Protein AF-A0A0G0RTP6-F1 (afdb_monomer_lite)

InterPro domains:
  IPR014729 Rossmann-like alpha/beta/alpha sandwich fold [G3DSA:3.40.50.620] (1-67)
  IPR020058 Glutamyl/glutaminyl-tRNA synthetase, class Ib, catalytic domain [PF00749] (1-63)
  IPR049940 Glutamyl-Q tRNA(Asp) synthetase/Glutamate--tRNA ligase [PTHR43311] (1-64)

Secondary structure (DSSP, 8-state):
-EE----GGG--TTHHHHHHHHHHHTT---S--EEGGGGHHHHHHHHHHHHHTTS-----S------

Foldseek 3Di:
DEADCPPVVPDDVCVVVVVVVVCVVVVNDDPDYYYVVVVVVVVVVVQVVCVVVVNDDDDPDPDDPPD

pLDDT: mean 94.28, std 8.46, range [49.5, 98.56]

Sequence (67 aa):
MRIEDTDKKREVEGGIEEIKNLLKVFDLNWDEFYVQSERLDLYKKAAEKMVDEGNAFYCQCEAKNAK

Structure (mmCIF, N/CA/C/O backbone):
data_AF-A0A0G0RTP6-F1
#
_entry.id   AF-A0A0G0RTP6-F1
#
loop_
_atom_site.group_PDB
_atom_site.id
_atom_site.type_symbol
_atom_site.label_atom_id
_atom_site.label_alt_id
_atom_site.label_comp_id
_atom_site.label_asym_id
_atom_site.label_entity_id
_atom_site.label_seq_id
_atom_site.pdbx_PDB_ins_code
_atom_site.Cartn_x
_atom_site.Cartn_y
_atom_site.Cartn_z
_atom_site.occupancy
_atom_site.B_iso_or_equiv
_atom_site.auth_seq_id
_atom_site.auth_comp_id
_atom_site.auth_a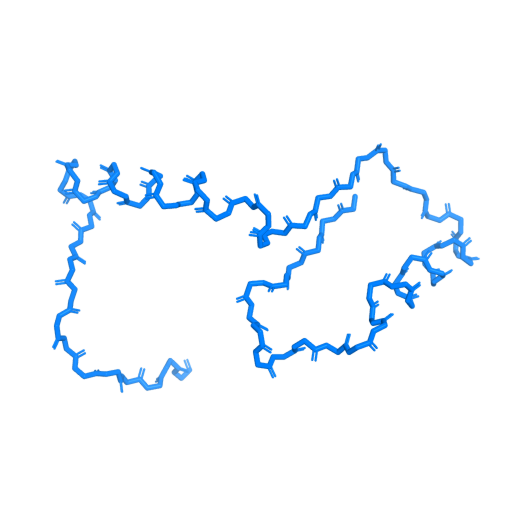sym_id
_atom_site.auth_atom_id
_atom_site.pdbx_PDB_model_num
ATOM 1 N N . MET A 1 1 ? 1.391 -5.358 -12.292 1.00 96.19 1 MET A N 1
ATOM 2 C CA . MET A 1 1 ? 2.480 -5.126 -11.323 1.00 96.19 1 MET A CA 1
ATOM 3 C C . MET A 1 1 ? 1.905 -4.528 -10.051 1.00 96.19 1 MET A C 1
ATOM 5 O O . MET A 1 1 ? 1.147 -3.569 -10.107 1.00 96.19 1 MET A O 1
ATOM 9 N N . ARG A 1 2 ? 2.236 -5.115 -8.902 1.00 97.56 2 ARG A N 1
ATOM 10 C CA . ARG A 1 2 ? 1.727 -4.702 -7.592 1.00 97.56 2 ARG A CA 1
ATOM 11 C C . ARG A 1 2 ? 2.913 -4.455 -6.663 1.00 97.56 2 ARG A C 1
ATOM 13 O O . ARG A 1 2 ? 3.708 -5.365 -6.464 1.00 97.56 2 ARG A O 1
ATOM 20 N N . ILE A 1 3 ? 3.032 -3.238 -6.138 1.00 97.25 3 ILE A N 1
ATOM 21 C CA . ILE A 1 3 ? 4.108 -2.833 -5.227 1.00 97.25 3 ILE A CA 1
ATOM 22 C C . ILE A 1 3 ? 3.616 -2.893 -3.780 1.00 97.25 3 ILE A C 1
ATOM 24 O O . ILE A 1 3 ? 2.670 -2.193 -3.421 1.00 97.25 3 ILE A O 1
ATOM 28 N N . GLU A 1 4 ? 4.279 -3.714 -2.965 1.00 95.75 4 GLU A N 1
ATOM 29 C CA . GLU A 1 4 ? 4.035 -3.872 -1.525 1.00 95.75 4 GLU A CA 1
ATOM 30 C C . GLU A 1 4 ? 4.890 -2.894 -0.704 1.00 95.75 4 GLU A C 1
ATOM 32 O O . GLU A 1 4 ? 5.895 -3.277 -0.110 1.00 95.75 4 GLU A O 1
ATOM 37 N N . ASP A 1 5 ? 4.500 -1.619 -0.672 1.00 95.38 5 ASP A N 1
ATOM 38 C CA . ASP A 1 5 ? 5.221 -0.543 0.031 1.00 95.38 5 ASP A CA 1
A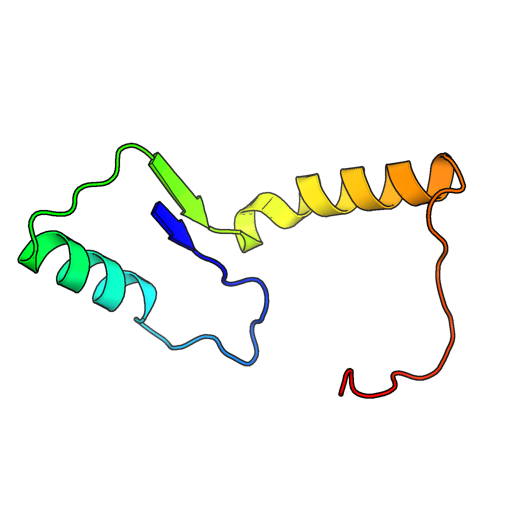TOM 39 C C . ASP A 1 5 ? 4.591 -0.149 1.384 1.00 95.38 5 ASP A C 1
ATOM 41 O O . ASP A 1 5 ? 4.835 0.942 1.905 1.00 95.38 5 ASP A O 1
ATOM 45 N N . THR A 1 6 ? 3.749 -1.015 1.957 1.00 94.19 6 THR A N 1
ATOM 46 C CA . THR A 1 6 ? 3.060 -0.748 3.235 1.00 94.19 6 THR A CA 1
ATOM 47 C C . THR A 1 6 ? 4.003 -0.804 4.437 1.00 94.19 6 THR A C 1
ATOM 49 O O . THR A 1 6 ? 3.761 -0.130 5.438 1.00 94.19 6 THR A O 1
ATOM 52 N N . ASP A 1 7 ? 5.109 -1.546 4.336 1.00 93.38 7 ASP A N 1
ATOM 53 C CA . ASP A 1 7 ? 6.174 -1.531 5.335 1.00 93.38 7 ASP A CA 1
ATOM 54 C C . ASP A 1 7 ? 7.237 -0.481 5.001 1.00 93.38 7 ASP A C 1
ATOM 56 O O . ASP A 1 7 ? 8.275 -0.761 4.397 1.00 93.38 7 ASP A O 1
ATOM 60 N N . LYS A 1 8 ? 6.982 0.742 5.464 1.00 90.81 8 LYS A N 1
ATOM 61 C CA . LYS A 1 8 ? 7.855 1.903 5.255 1.00 90.81 8 LYS A CA 1
ATOM 62 C C . LYS A 1 8 ? 9.258 1.758 5.846 1.00 90.81 8 LYS A C 1
ATOM 64 O O . LYS A 1 8 ? 10.164 2.461 5.416 1.00 90.81 8 LYS A O 1
ATOM 69 N N . LYS A 1 9 ? 9.486 0.840 6.795 1.00 92.56 9 LYS A N 1
ATOM 70 C CA . LYS A 1 9 ? 10.832 0.611 7.357 1.00 92.56 9 LYS A CA 1
ATOM 71 C C . LYS A 1 9 ? 11.747 -0.153 6.401 1.00 92.56 9 LYS A C 1
ATOM 73 O O . LYS A 1 9 ? 12.961 -0.104 6.570 1.00 92.56 9 LYS A O 1
ATOM 78 N N . ARG A 1 10 ? 11.170 -0.884 5.444 1.00 91.12 10 ARG A N 1
ATOM 79 C CA . ARG A 1 10 ? 11.891 -1.680 4.438 1.00 91.12 10 ARG A CA 1
ATOM 80 C C . ARG A 1 10 ? 11.900 -1.023 3.058 1.00 91.12 10 ARG A C 1
ATOM 82 O O . ARG A 1 10 ? 12.330 -1.651 2.095 1.00 91.12 10 ARG A O 1
ATOM 89 N N . GLU A 1 11 ? 11.408 0.208 2.953 1.00 92.56 11 GLU A N 1
ATOM 90 C CA . GLU A 1 11 ? 11.374 0.931 1.689 1.00 92.56 11 GLU A CA 1
ATOM 91 C C . GLU A 1 11 ? 12.797 1.286 1.239 1.00 92.56 11 GLU A C 1
ATOM 93 O O . GLU A 1 11 ? 13.612 1.778 2.020 1.00 92.56 11 GLU A O 1
ATOM 98 N N . VAL A 1 12 ? 13.094 1.007 -0.031 1.00 94.75 12 VAL A N 1
ATOM 99 C CA . VAL A 1 12 ? 14.368 1.335 -0.674 1.00 94.75 12 VAL A CA 1
ATOM 100 C C . VAL A 1 12 ? 14.097 2.429 -1.695 1.00 94.75 12 VAL A C 1
ATOM 102 O O . VAL A 1 12 ? 13.303 2.236 -2.620 1.00 94.75 12 VAL A O 1
ATOM 105 N N . GLU A 1 13 ? 14.749 3.578 -1.527 1.00 94.75 13 GLU A N 1
ATOM 106 C CA . GLU A 1 13 ? 14.633 4.702 -2.455 1.00 94.75 13 GLU A CA 1
ATOM 107 C C . GLU A 1 13 ? 15.006 4.261 -3.878 1.00 94.75 13 GLU A C 1
ATOM 109 O O . GLU A 1 13 ? 16.011 3.588 -4.095 1.00 94.75 13 GLU A O 1
ATOM 114 N N . GLY A 1 14 ? 14.159 4.590 -4.855 1.00 96.00 14 GLY A N 1
ATOM 115 C CA . GLY A 1 14 ? 14.346 4.176 -6.250 1.00 96.00 14 GLY A CA 1
ATOM 116 C C . GLY A 1 14 ? 14.038 2.701 -6.551 1.00 96.00 14 GLY A C 1
ATOM 117 O O . GLY A 1 14 ? 13.985 2.335 -7.724 1.00 96.00 14 GLY A O 1
ATOM 118 N N . GLY A 1 15 ? 13.745 1.865 -5.547 1.00 96.31 15 GLY A N 1
ATOM 119 C CA . GLY A 1 15 ? 13.537 0.423 -5.736 1.00 96.31 15 GLY A CA 1
ATOM 120 C C . GLY A 1 15 ? 12.392 0.075 -6.695 1.00 96.31 15 GLY A C 1
ATOM 121 O O . GLY A 1 15 ? 12.486 -0.883 -7.457 1.00 96.31 15 GLY A O 1
ATOM 122 N N . ILE A 1 16 ? 11.328 0.885 -6.738 1.00 96.06 16 ILE A N 1
ATOM 123 C CA . ILE A 1 16 ? 10.225 0.696 -7.697 1.00 96.06 16 ILE A CA 1
ATOM 124 C C . ILE A 1 16 ? 10.717 0.848 -9.142 1.00 96.06 16 ILE A C 1
ATOM 126 O O . ILE A 1 16 ? 10.346 0.046 -10.000 1.00 96.06 16 ILE A O 1
ATOM 130 N N . GLU A 1 17 ? 11.544 1.858 -9.422 1.00 97.31 17 GLU A N 1
ATOM 131 C CA . GLU A 1 17 ? 12.079 2.091 -10.767 1.00 97.31 17 GLU A CA 1
ATOM 132 C C . GLU A 1 17 ? 13.082 1.006 -11.161 1.00 97.31 17 GLU A C 1
ATOM 134 O O . GLU A 1 17 ? 13.063 0.539 -12.299 1.00 97.31 17 GLU A O 1
ATOM 139 N N . GLU A 1 18 ? 13.894 0.527 -10.217 1.00 97.69 18 GLU A N 1
ATOM 140 C CA . GLU A 1 18 ? 14.787 -0.610 -10.444 1.00 97.69 18 GLU A CA 1
ATOM 141 C C . GLU A 1 18 ? 14.009 -1.883 -10.813 1.00 97.69 18 GLU A C 1
ATOM 143 O O . GLU A 1 18 ? 14.330 -2.528 -11.813 1.00 97.69 18 GLU A O 1
ATOM 148 N N . ILE A 1 19 ? 12.921 -2.193 -10.095 1.00 97.00 19 ILE A N 1
ATOM 149 C CA . ILE A 1 19 ? 12.042 -3.324 -10.431 1.00 97.00 19 ILE A CA 1
ATOM 150 C C . ILE A 1 19 ? 11.441 -3.146 -11.831 1.00 97.00 19 ILE A C 1
ATOM 152 O O . ILE A 1 19 ? 11.470 -4.081 -12.632 1.00 97.00 19 ILE A O 1
ATOM 156 N N . LYS A 1 20 ? 10.911 -1.957 -12.156 1.00 97.25 20 LYS A N 1
ATOM 157 C CA . LYS A 1 20 ? 10.343 -1.674 -13.487 1.00 97.25 20 LYS A CA 1
ATOM 158 C C . LYS A 1 20 ? 11.376 -1.883 -14.594 1.00 97.25 20 LYS A C 1
ATOM 160 O O . LYS A 1 20 ? 11.047 -2.455 -15.632 1.00 97.25 20 LYS A O 1
ATOM 165 N N . ASN A 1 21 ? 12.605 -1.420 -14.383 1.00 97.75 21 ASN A N 1
ATOM 166 C CA . ASN A 1 21 ? 13.692 -1.567 -15.346 1.00 97.75 21 ASN A CA 1
ATOM 167 C C . ASN A 1 21 ? 14.088 -3.035 -15.522 1.00 97.75 21 ASN A C 1
ATOM 169 O O . ASN A 1 21 ? 14.211 -3.495 -16.655 1.00 97.75 21 ASN A O 1
ATOM 173 N N . LEU A 1 22 ? 14.219 -3.784 -14.425 1.00 98.12 22 LEU A N 1
ATOM 174 C CA . LEU A 1 22 ? 14.559 -5.204 -14.463 1.00 98.12 22 LEU A CA 1
ATOM 175 C C . LEU A 1 22 ? 13.506 -6.016 -15.224 1.00 98.12 22 LEU A C 1
ATOM 177 O O . LEU A 1 22 ? 13.854 -6.797 -16.103 1.00 98.12 22 LEU A O 1
ATOM 181 N N . LEU A 1 23 ? 12.220 -5.801 -14.939 1.00 97.94 23 LEU A N 1
ATOM 182 C CA . LEU A 1 23 ? 11.134 -6.487 -15.642 1.00 97.94 23 LEU A CA 1
ATOM 183 C C . LEU A 1 23 ? 11.171 -6.216 -17.154 1.00 97.94 23 LE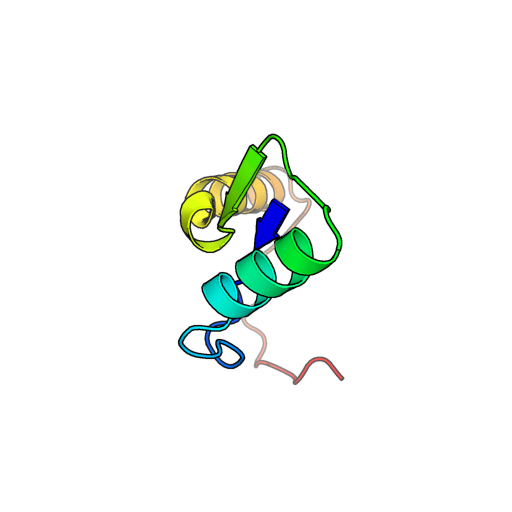U A C 1
ATOM 185 O O . LEU A 1 23 ? 11.079 -7.156 -17.940 1.00 97.94 23 LEU A O 1
ATOM 189 N N . LYS A 1 24 ? 11.409 -4.962 -17.566 1.00 97.19 24 LYS A N 1
ATOM 190 C CA . LYS A 1 24 ? 11.567 -4.596 -18.985 1.00 97.19 24 LYS A CA 1
ATOM 191 C C . LYS A 1 24 ? 12.755 -5.287 -19.658 1.00 97.19 24 LYS A C 1
ATOM 193 O O . LYS A 1 24 ? 12.638 -5.665 -20.817 1.00 97.19 24 LYS A O 1
ATOM 198 N N . VAL A 1 25 ? 13.879 -5.474 -18.957 1.00 98.31 25 VAL A N 1
ATOM 199 C CA . VAL A 1 25 ? 15.046 -6.210 -19.492 1.00 98.31 25 VAL A CA 1
ATOM 200 C C . VAL A 1 25 ? 14.679 -7.648 -19.866 1.00 98.31 25 VAL A C 1
ATOM 202 O O . VAL A 1 25 ? 15.198 -8.175 -20.847 1.00 98.31 25 VAL A O 1
ATOM 205 N N . PHE A 1 26 ? 13.761 -8.265 -19.123 1.00 98.25 26 PHE A N 1
ATOM 206 C CA . PHE A 1 26 ? 13.259 -9.615 -19.390 1.00 98.25 26 PHE A CA 1
ATOM 207 C C . PHE A 1 26 ? 11.990 -9.644 -20.258 1.00 98.25 26 PHE A C 1
ATOM 209 O O . PHE A 1 26 ? 11.353 -10.690 -20.348 1.00 98.25 26 PHE A O 1
ATOM 216 N N . ASP A 1 27 ? 11.614 -8.517 -20.874 1.00 97.75 27 ASP A N 1
ATOM 217 C CA . ASP A 1 27 ? 10.379 -8.352 -21.657 1.00 97.75 27 ASP A CA 1
ATOM 218 C C . ASP A 1 27 ? 9.098 -8.739 -20.883 1.00 97.75 27 ASP A C 1
ATOM 220 O O . ASP A 1 27 ? 8.079 -9.157 -21.436 1.00 97.75 27 ASP A O 1
ATOM 224 N N . LEU A 1 28 ? 9.142 -8.592 -19.555 1.00 98.00 28 LEU A N 1
ATOM 225 C CA . LEU A 1 28 ? 8.007 -8.808 -18.666 1.00 98.00 28 LEU A CA 1
ATOM 226 C C . LEU A 1 28 ? 7.224 -7.506 -18.529 1.00 98.00 28 LEU A C 1
ATOM 228 O O . LEU A 1 28 ? 7.524 -6.643 -17.701 1.00 98.00 28 LEU A O 1
ATOM 232 N N . ASN 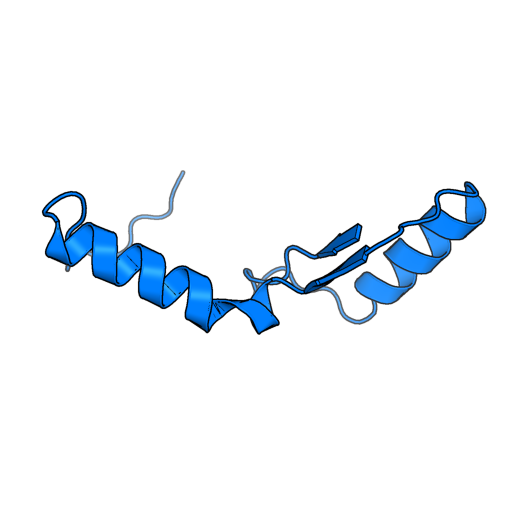A 1 29 ? 6.193 -7.379 -19.352 1.00 96.38 29 ASN A N 1
ATOM 233 C CA . ASN A 1 29 ? 5.271 -6.255 -19.312 1.00 96.38 29 ASN A CA 1
ATOM 234 C C . ASN A 1 29 ? 4.136 -6.515 -18.307 1.00 96.38 29 ASN A C 1
ATOM 236 O O . ASN A 1 29 ? 3.830 -7.658 -17.964 1.00 96.38 29 ASN A O 1
ATOM 240 N N . TRP A 1 30 ? 3.513 -5.450 -17.806 1.00 96.69 30 TRP A N 1
ATOM 241 C CA . TRP A 1 30 ? 2.349 -5.537 -16.927 1.00 96.69 30 TRP A CA 1
ATOM 242 C C . TRP A 1 30 ? 1.208 -4.684 -17.467 1.00 96.69 30 TRP A C 1
ATOM 244 O O . TRP A 1 30 ? 1.430 -3.559 -17.905 1.00 96.69 30 TRP A O 1
ATOM 254 N N . ASP A 1 31 ? -0.013 -5.198 -17.369 1.00 97.44 31 ASP A N 1
ATOM 255 C CA . ASP A 1 31 ? -1.204 -4.496 -17.859 1.00 97.44 31 ASP A CA 1
ATOM 256 C C . ASP A 1 31 ? -1.678 -3.405 -16.888 1.00 97.44 31 ASP A C 1
ATOM 258 O O . AS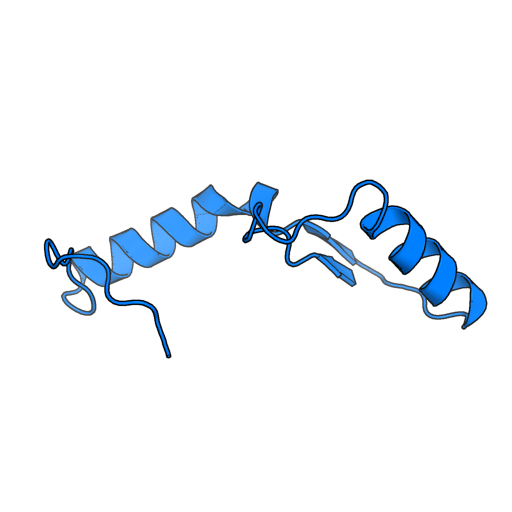P A 1 31 ? -2.084 -2.320 -17.291 1.00 97.44 31 ASP A O 1
ATOM 262 N N . GLU A 1 32 ? -1.574 -3.672 -15.585 1.00 97.62 32 GLU A N 1
ATOM 263 C CA . GLU A 1 32 ? -2.024 -2.772 -14.518 1.00 97.62 32 GLU A CA 1
ATOM 264 C C . GLU A 1 32 ? -0.896 -2.485 -13.520 1.00 97.62 32 GLU A C 1
ATOM 266 O O . GLU A 1 32 ? 0.003 -3.310 -13.327 1.00 97.62 32 GLU A O 1
ATOM 271 N N . PHE A 1 33 ? -0.938 -1.332 -12.848 1.00 96.94 33 PHE A N 1
ATOM 272 C CA . PHE A 1 33 ? 0.047 -0.927 -11.842 1.00 96.94 33 PHE A CA 1
ATOM 273 C C . PHE A 1 33 ? -0.643 -0.406 -10.577 1.00 96.94 33 PHE A C 1
ATOM 275 O O . PHE A 1 33 ? -1.483 0.485 -10.660 1.00 96.94 33 PHE A O 1
ATOM 282 N N . TYR A 1 34 ? -0.270 -0.945 -9.412 1.00 97.38 34 TYR A N 1
ATOM 283 C CA . TYR A 1 34 ? -0.850 -0.557 -8.122 1.00 97.38 34 TYR A CA 1
ATOM 284 C C . TYR A 1 34 ? 0.211 -0.415 -7.032 1.00 97.38 34 TYR A C 1
ATOM 286 O O . TYR A 1 34 ? 0.991 -1.345 -6.806 1.00 97.38 34 TYR A O 1
ATOM 294 N N . VAL A 1 35 ? 0.157 0.686 -6.285 1.00 96.38 35 VAL A N 1
ATOM 295 C CA . VAL A 1 35 ? 0.949 0.923 -5.070 1.00 96.38 35 VAL A CA 1
ATOM 296 C C . VAL A 1 35 ? 0.045 0.704 -3.858 1.00 96.38 35 VAL A C 1
ATOM 298 O O . VAL A 1 35 ? -1.057 1.247 -3.793 1.00 96.38 35 VAL A O 1
ATOM 301 N N . GLN A 1 36 ? 0.434 -0.169 -2.924 1.00 96.94 36 GLN A N 1
ATOM 302 C CA . GLN A 1 36 ? -0.489 -0.574 -1.857 1.00 96.94 36 GLN A CA 1
ATOM 303 C C . GLN A 1 36 ? -0.713 0.528 -0.814 1.00 96.94 36 GLN A C 1
ATOM 305 O O . GLN A 1 36 ? -1.803 0.586 -0.241 1.00 96.94 36 GLN A O 1
ATOM 310 N N . SER A 1 37 ? 0.246 1.433 -0.606 1.00 95.62 37 SER A N 1
ATOM 311 C CA . SER A 1 37 ? 0.051 2.600 0.264 1.00 95.62 37 SER A CA 1
ATOM 312 C C . SER A 1 37 ? -1.009 3.588 -0.246 1.00 95.62 37 SER A C 1
ATOM 314 O O . SER A 1 37 ? -1.663 4.245 0.559 1.00 95.62 37 SER A O 1
ATOM 316 N N . GLU A 1 38 ? -1.283 3.634 -1.552 1.00 97.31 38 GLU A N 1
ATOM 317 C CA . GLU A 1 38 ? -2.366 4.452 -2.130 1.00 97.31 38 GLU A CA 1
ATOM 318 C C . GLU A 1 38 ? -3.760 3.858 -1.866 1.00 97.31 38 GLU A C 1
ATOM 320 O O . GLU A 1 38 ? -4.784 4.484 -2.132 1.00 97.31 38 GLU A O 1
ATOM 325 N N . ARG A 1 39 ? -3.824 2.627 -1.345 1.00 97.12 39 ARG A N 1
ATOM 326 C CA . ARG A 1 39 ? -5.064 1.857 -1.164 1.00 97.12 39 ARG A CA 1
ATOM 327 C C . ARG A 1 39 ? -5.437 1.644 0.299 1.00 97.12 39 ARG A C 1
ATOM 329 O O . ARG A 1 39 ? -6.369 0.888 0.579 1.00 97.12 39 ARG A O 1
ATOM 336 N N . LEU A 1 40 ? -4.743 2.306 1.227 1.00 96.50 40 LEU A N 1
ATOM 337 C CA . LEU A 1 40 ? -4.937 2.127 2.670 1.00 96.50 40 LEU A CA 1
ATOM 338 C C . LEU A 1 40 ? -6.391 2.338 3.109 1.00 96.50 40 LEU A C 1
ATOM 340 O O . LEU A 1 40 ? -6.871 1.605 3.971 1.00 96.50 40 LEU A O 1
ATOM 344 N N . ASP A 1 41 ? -7.122 3.250 2.468 1.00 97.62 41 ASP A N 1
ATOM 345 C CA . ASP A 1 41 ? -8.539 3.489 2.760 1.00 97.62 41 ASP A CA 1
ATOM 346 C C . ASP A 1 41 ? -9.421 2.257 2.518 1.00 97.62 41 ASP A C 1
ATOM 348 O O . ASP A 1 41 ? -10.364 2.010 3.271 1.00 97.62 41 ASP A O 1
ATOM 352 N N . LEU A 1 42 ? -9.124 1.457 1.488 1.00 97.56 42 LEU A N 1
ATOM 353 C CA . LEU A 1 42 ? -9.859 0.218 1.213 1.00 97.56 42 LEU A CA 1
ATOM 354 C C . LEU A 1 42 ? -9.598 -0.819 2.307 1.00 97.56 42 LEU A C 1
ATOM 356 O O . LEU A 1 42 ? -10.526 -1.491 2.757 1.00 97.56 42 LEU A O 1
ATOM 360 N N . TYR A 1 43 ? -8.348 -0.924 2.758 1.00 96.69 43 TYR A N 1
ATOM 361 C CA . TYR A 1 43 ? -7.953 -1.864 3.808 1.00 96.69 43 TYR A CA 1
ATOM 362 C C . TYR A 1 43 ? -8.520 -1.467 5.160 1.00 96.69 43 TYR A C 1
ATOM 364 O O . TYR A 1 43 ? -9.016 -2.326 5.883 1.00 96.69 43 TYR A O 1
ATOM 372 N N . LYS A 1 44 ? -8.526 -0.167 5.463 1.00 97.38 44 LYS A N 1
ATOM 373 C CA . LYS A 1 44 ? -9.149 0.369 6.668 1.00 97.38 44 LYS A CA 1
ATOM 374 C C . LYS A 1 44 ? -10.641 0.041 6.708 1.00 97.38 44 LYS A C 1
ATOM 376 O O . LYS A 1 44 ? -11.083 -0.556 7.680 1.00 97.38 44 LYS A O 1
ATOM 381 N N . LYS A 1 45 ? -11.383 0.315 5.630 1.00 98.50 45 LYS A N 1
ATOM 382 C CA . LYS A 1 45 ? -12.817 -0.022 5.538 1.00 98.50 45 LYS A CA 1
ATOM 383 C C . LYS A 1 45 ? -13.081 -1.517 5.711 1.00 98.50 45 LYS A C 1
ATOM 385 O O . LYS A 1 45 ? -14.037 -1.903 6.375 1.00 98.50 45 LYS A O 1
ATOM 390 N N . ALA A 1 46 ? -12.245 -2.364 5.110 1.00 98.19 46 ALA A N 1
ATOM 391 C CA . ALA A 1 46 ? -12.363 -3.810 5.270 1.00 98.19 46 ALA A CA 1
ATOM 392 C C . ALA A 1 46 ? -12.099 -4.248 6.721 1.00 98.19 46 ALA A C 1
ATOM 394 O O . ALA A 1 46 ? -12.863 -5.046 7.258 1.00 98.19 46 ALA A O 1
ATOM 395 N N . ALA A 1 47 ? -11.065 -3.704 7.369 1.00 98.06 47 ALA A N 1
ATOM 396 C CA . ALA A 1 47 ? -10.744 -3.998 8.764 1.00 98.06 47 ALA A CA 1
ATOM 397 C C . ALA A 1 47 ? -11.840 -3.511 9.727 1.00 98.06 47 ALA A C 1
ATOM 399 O O . ALA A 1 47 ? -12.232 -4.253 10.623 1.00 98.06 47 ALA A O 1
ATOM 400 N N . GLU A 1 48 ? -12.374 -2.307 9.512 1.00 98.31 48 GLU A N 1
ATOM 401 C CA . GLU A 1 48 ? -13.508 -1.761 10.270 1.00 98.31 48 GLU A CA 1
ATOM 402 C C . GLU A 1 48 ? -14.731 -2.672 10.150 1.00 98.31 48 GLU A C 1
ATOM 404 O O . GLU A 1 48 ? -15.274 -3.098 11.165 1.00 98.31 48 GLU A O 1
ATOM 409 N N . LYS A 1 49 ? -15.078 -3.095 8.927 1.00 98.56 49 LYS A N 1
ATOM 410 C CA . LYS A 1 49 ? -16.163 -4.056 8.702 1.00 98.56 49 LYS A CA 1
ATOM 411 C C . LYS A 1 49 ? -15.953 -5.365 9.473 1.00 98.56 49 LYS A C 1
ATOM 413 O O . LYS A 1 49 ? -16.902 -5.898 10.038 1.00 98.56 49 LYS A O 1
ATOM 418 N N . MET A 1 50 ? -14.727 -5.892 9.516 1.00 98.56 50 MET A N 1
ATOM 419 C CA . MET A 1 50 ? -14.439 -7.107 10.287 1.00 98.56 50 MET A CA 1
ATOM 420 C C . MET A 1 50 ? -14.654 -6.908 11.790 1.00 98.56 50 MET A C 1
ATOM 422 O O . MET A 1 50 ? -15.104 -7.837 12.457 1.00 98.56 50 MET A O 1
ATOM 426 N N . VAL A 1 51 ? -14.342 -5.725 12.325 1.00 98.31 51 VAL A N 1
ATOM 427 C CA . VAL A 1 51 ? -14.619 -5.394 13.730 1.00 98.31 51 VAL A CA 1
ATOM 428 C C . VAL A 1 51 ? -16.125 -5.299 13.969 1.00 98.31 51 VAL A C 1
ATOM 430 O O . VAL A 1 51 ? -16.623 -5.901 14.919 1.00 98.31 51 VAL A O 1
ATOM 433 N N . ASP A 1 52 ? -16.854 -4.623 13.080 1.00 98.38 52 ASP A N 1
ATOM 434 C CA . ASP A 1 52 ? -18.308 -4.447 13.185 1.00 98.38 52 ASP A CA 1
ATOM 435 C C . ASP A 1 52 ? -19.066 -5.784 13.131 1.00 98.38 52 ASP A C 1
ATOM 437 O O . ASP A 1 52 ? -20.048 -5.983 13.845 1.00 98.38 52 ASP A O 1
ATOM 441 N N . GLU A 1 53 ? -18.591 -6.733 12.320 1.00 98.50 53 GLU A N 1
ATOM 442 C CA . GLU A 1 53 ? -19.158 -8.084 12.206 1.00 98.50 53 GLU A CA 1
ATOM 443 C C . GLU A 1 53 ? -18.731 -9.030 13.346 1.00 98.50 53 GLU A C 1
ATOM 445 O O . GLU A 1 53 ? -19.124 -10.197 13.358 1.00 98.50 53 GLU A O 1
ATOM 450 N N . GLY A 1 54 ? -17.920 -8.564 14.302 1.00 98.06 54 GLY A N 1
ATOM 451 C CA . GLY A 1 54 ? -17.409 -9.384 15.406 1.00 98.06 54 GLY A CA 1
ATOM 452 C C . GLY A 1 54 ? -16.327 -10.394 15.000 1.00 98.06 54 GLY A C 1
ATOM 453 O O . GLY A 1 54 ? -15.975 -11.269 15.789 1.00 98.06 54 GLY A O 1
ATOM 454 N N . ASN A 1 55 ? -15.778 -10.269 13.788 1.00 98.31 55 ASN A N 1
ATOM 455 C CA . ASN A 1 55 ? -14.717 -11.124 13.244 1.00 98.31 55 ASN A CA 1
ATOM 456 C C . ASN A 1 55 ? -13.302 -10.636 13.616 1.00 98.31 55 ASN A C 1
ATOM 458 O O . ASN A 1 55 ? -12.322 -11.351 13.403 1.00 98.31 55 ASN A O 1
ATOM 462 N N . ALA A 1 56 ? -13.178 -9.420 14.152 1.00 97.88 56 ALA A N 1
ATOM 463 C CA . ALA A 1 56 ? -11.930 -8.826 14.621 1.00 97.88 56 ALA A CA 1
ATOM 464 C C . ALA A 1 56 ? -12.167 -7.941 15.857 1.00 97.88 56 ALA A C 1
ATOM 466 O O . ALA A 1 56 ? -13.293 -7.556 16.158 1.00 97.88 56 ALA A O 1
ATOM 467 N N . PHE A 1 57 ? -11.098 -7.599 16.579 1.00 96.00 57 PHE A N 1
ATOM 468 C CA . PHE A 1 57 ? -11.156 -6.697 17.732 1.00 96.00 57 PHE A CA 1
ATOM 469 C C . PHE A 1 57 ? -9.870 -5.873 17.858 1.00 96.00 57 PHE A C 1
ATOM 471 O O . PHE A 1 57 ? -8.801 -6.284 17.402 1.00 96.00 57 PHE A O 1
ATOM 478 N N . TYR A 1 58 ? -9.957 -4.718 18.519 1.00 94.00 58 TYR A N 1
ATOM 479 C CA . TYR A 1 58 ? -8.788 -3.913 18.873 1.00 94.00 58 TYR A CA 1
ATOM 480 C C . TYR A 1 58 ? -8.070 -4.527 20.085 1.00 94.00 58 TYR A C 1
ATOM 482 O O . TYR A 1 58 ? -8.592 -4.508 21.199 1.00 94.00 58 TYR A O 1
ATOM 490 N N . CYS A 1 59 ? -6.861 -5.057 19.890 1.00 92.50 59 CYS A N 1
ATOM 491 C CA . CYS A 1 59 ? -5.996 -5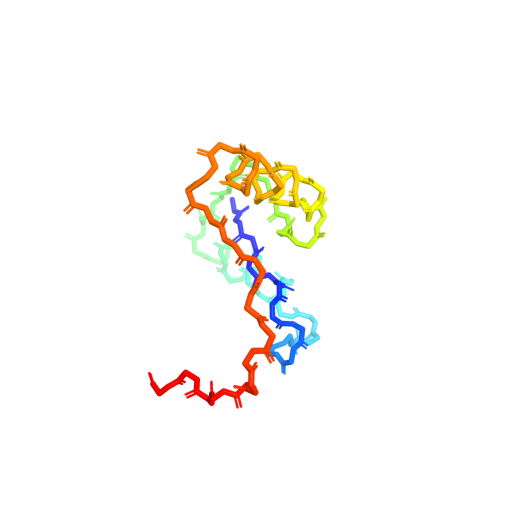.493 20.991 1.00 92.50 59 CYS A CA 1
ATOM 492 C C . CYS A 1 59 ? -5.221 -4.291 21.546 1.00 92.50 59 CYS A C 1
ATOM 494 O O . CYS A 1 59 ? -4.564 -3.560 20.810 1.00 92.50 59 CYS A O 1
ATOM 496 N N . GLN A 1 60 ? -5.290 -4.110 22.864 1.00 92.50 60 GLN A N 1
ATOM 497 C CA . GLN A 1 60 ? -4.508 -3.124 23.626 1.00 92.50 60 GLN A CA 1
ATOM 498 C C . GLN A 1 60 ? -3.263 -3.754 24.268 1.00 92.50 60 GLN A C 1
ATOM 500 O O . GLN A 1 60 ? -2.660 -3.206 25.186 1.00 92.50 60 GLN A O 1
ATOM 505 N N . CYS A 1 61 ? -2.918 -4.958 23.827 1.00 91.19 61 CYS A N 1
ATOM 506 C CA . CYS A 1 61 ? -1.784 -5.711 24.316 1.00 91.19 61 CYS A CA 1
ATOM 507 C C . CYS A 1 61 ? -0.488 -5.041 23.840 1.00 91.19 61 CYS A C 1
ATOM 509 O O . CYS A 1 61 ? -0.427 -4.515 22.728 1.00 91.19 61 CYS A O 1
ATOM 511 N N . GLU A 1 62 ? 0.565 -5.086 24.654 1.00 91.00 62 GLU A N 1
ATOM 512 C CA . GLU A 1 62 ? 1.874 -4.602 24.221 1.00 91.00 62 GLU A CA 1
ATOM 513 C C . GLU A 1 62 ? 2.351 -5.369 22.985 1.00 91.00 62 GLU A C 1
ATOM 515 O O . GLU A 1 62 ? 2.163 -6.588 22.872 1.00 91.00 62 GLU A O 1
ATOM 520 N N . ALA A 1 63 ? 2.980 -4.642 22.059 1.00 84.44 63 ALA A N 1
ATOM 521 C CA . ALA A 1 63 ? 3.521 -5.227 20.847 1.00 84.44 63 ALA A CA 1
ATOM 522 C C . ALA A 1 63 ? 4.565 -6.284 21.217 1.00 84.44 63 ALA A C 1
ATOM 524 O O . ALA A 1 63 ? 5.642 -5.985 21.733 1.00 84.44 63 ALA A O 1
ATOM 525 N N . LYS A 1 64 ? 4.250 -7.541 20.924 1.00 81.88 64 LYS A N 1
ATOM 526 C CA . LYS A 1 64 ? 5.239 -8.612 20.894 1.00 81.88 64 LYS A CA 1
ATOM 527 C C . LYS A 1 64 ? 5.740 -8.679 19.464 1.00 81.88 64 LYS A C 1
ATOM 529 O O . LYS A 1 64 ? 4.925 -8.715 18.544 1.00 81.88 64 LYS A O 1
ATOM 534 N N . ASN A 1 65 ? 7.058 -8.674 19.273 1.00 64.69 65 ASN A N 1
ATOM 535 C CA . ASN A 1 65 ? 7.625 -8.916 17.950 1.00 64.69 65 ASN A CA 1
ATOM 536 C C . ASN A 1 65 ? 6.996 -10.199 17.399 1.00 64.69 65 ASN A C 1
ATOM 538 O O . ASN A 1 65 ? 7.061 -11.239 18.062 1.00 64.69 65 ASN A O 1
ATOM 542 N N . ALA A 1 66 ? 6.360 -10.107 16.230 1.00 61.00 66 ALA A N 1
ATOM 543 C CA . ALA A 1 66 ? 5.991 -11.287 15.469 1.00 61.00 66 ALA A CA 1
ATOM 544 C C . ALA A 1 66 ? 7.305 -12.025 15.185 1.00 61.00 66 ALA A C 1
ATOM 546 O O . ALA A 1 66 ? 8.155 -11.507 14.462 1.00 61.00 66 ALA A O 1
ATOM 547 N N . LYS A 1 67 ? 7.529 -13.133 15.895 1.00 49.50 67 LYS A N 1
ATOM 548 C CA . LYS A 1 67 ? 8.637 -14.040 15.602 1.00 49.50 67 LYS A CA 1
ATOM 549 C C . LYS A 1 67 ? 8.392 -14.720 14.267 1.00 49.50 67 LYS A C 1
ATOM 551 O O . LYS A 1 67 ? 7.214 -15.051 14.008 1.00 49.50 67 LYS A O 1
#

Radius of gyration: 16.9 Å; chains: 1; bounding box: 34×19×46 Å

Organism: NCBI:txid1618601